Protein AF-A0A925LY12-F1 (afdb_monomer_lite)

Sequence (55 aa):
MTSATTELPVADVIVDEIPNNGVFNMAMDAALLQLAAERERSVVRIYRWSEPTVT

Radius of gyration: 15.11 Å; chains: 1; bounding box: 30×32×41 Å

pLDDT: mean 86.8, std 14.9, range [41.53, 97.69]

Secondary structure (DSSP, 8-state):
-------PPPEEEEE-SS-B-HHHHHHHHHHHHHHHHHHT-EEEEE--BSS----

Foldseek 3Di:
DDPPPPPDFDEAEAEDPDAEAPVVVVVVVVVCVVVCVVVVHHYHYHHHHPDDDDD

Structure (mmCIF, N/CA/C/O backbone):
data_AF-A0A925LY12-F1
#
_entry.id   AF-A0A925LY12-F1
#
loop_
_atom_site.group_PDB
_atom_site.id
_atom_site.type_symbol
_atom_site.label_atom_id
_atom_site.label_alt_id
_atom_site.label_comp_id
_atom_site.label_asym_id
_atom_site.label_entity_id
_atom_site.label_seq_id
_atom_site.pdbx_PDB_ins_code
_atom_site.Cartn_x
_atom_site.Cartn_y
_atom_site.Cartn_z
_atom_site.occupancy
_atom_site.B_iso_or_equiv
_atom_site.auth_seq_id
_atom_site.auth_comp_id
_atom_site.auth_asym_id
_atom_site.auth_atom_id
_atom_site.pdbx_PDB_model_num
ATOM 1 N N . MET A 1 1 ? -4.797 -25.331 29.792 1.00 41.53 1 MET A N 1
ATOM 2 C CA . MET A 1 1 ? -4.152 -24.240 29.036 1.00 41.53 1 MET A CA 1
ATOM 3 C C . MET A 1 1 ? -5.137 -23.767 27.986 1.00 41.53 1 MET A C 1
ATOM 5 O O . MET A 1 1 ? -5.330 -24.451 26.992 1.00 41.53 1 MET A O 1
ATOM 9 N N . THR A 1 2 ? -5.853 -22.683 28.261 1.00 43.34 2 THR A N 1
ATOM 10 C CA . THR A 1 2 ? -6.799 -22.068 27.325 1.00 43.34 2 THR A CA 1
ATOM 11 C C . THR A 1 2 ? -5.987 -21.254 26.325 1.00 43.34 2 THR A C 1
ATOM 13 O O . THR A 1 2 ? -5.333 -20.286 26.703 1.00 43.34 2 THR A O 1
ATOM 16 N N . SER A 1 3 ? -5.952 -21.699 25.069 1.00 52.22 3 SER A N 1
ATOM 17 C CA . SER A 1 3 ? -5.373 -20.923 23.975 1.00 52.22 3 SER A CA 1
ATOM 18 C C . SER A 1 3 ? -6.231 -19.671 23.812 1.00 52.22 3 SER A C 1
ATOM 20 O O . SER A 1 3 ? -7.401 -19.770 23.452 1.00 52.22 3 SER A O 1
ATOM 22 N N . ALA A 1 4 ? -5.687 -18.508 24.168 1.00 58.25 4 ALA A N 1
ATOM 23 C CA . ALA A 1 4 ? -6.304 -17.242 23.821 1.00 58.25 4 ALA A CA 1
ATOM 24 C C . ALA A 1 4 ? -6.169 -17.095 22.304 1.00 58.25 4 ALA A C 1
ATOM 26 O O . ALA A 1 4 ? -5.099 -16.769 21.793 1.00 58.25 4 ALA A O 1
ATOM 27 N N . THR A 1 5 ? -7.231 -17.413 21.571 1.00 57.72 5 THR A N 1
ATOM 28 C CA . THR A 1 5 ? -7.345 -17.010 20.175 1.00 57.72 5 THR A CA 1
ATOM 29 C C . THR A 1 5 ? -7.547 -15.501 20.201 1.00 57.72 5 THR A C 1
ATOM 31 O O . THR A 1 5 ? -8.661 -15.023 20.376 1.00 57.72 5 THR A O 1
ATOM 34 N N . THR A 1 6 ? -6.455 -14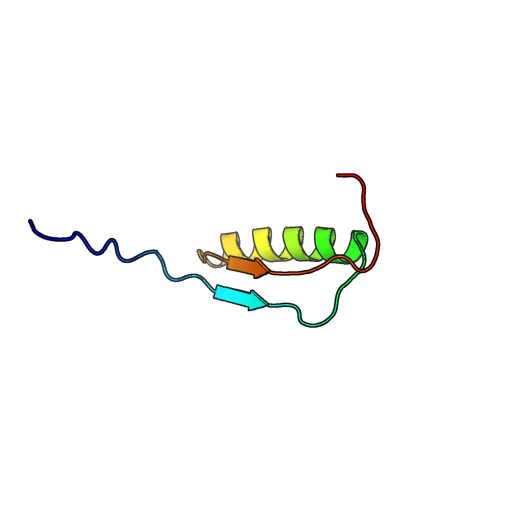.738 20.156 1.00 63.59 6 THR A N 1
ATOM 35 C CA . THR A 1 6 ? -6.539 -13.292 19.958 1.00 63.59 6 THR A CA 1
ATOM 36 C C . THR A 1 6 ? -7.132 -13.092 18.572 1.00 63.59 6 THR A C 1
ATOM 38 O O . THR A 1 6 ? -6.439 -13.283 17.574 1.00 63.59 6 THR A O 1
ATOM 41 N N . GLU A 1 7 ? -8.428 -12.793 18.500 1.00 67.81 7 GLU A N 1
ATOM 42 C CA . GLU A 1 7 ? -9.053 -12.354 17.258 1.00 67.81 7 GLU A CA 1
ATOM 43 C C . GLU A 1 7 ? -8.320 -11.086 16.816 1.00 67.81 7 GLU A C 1
ATOM 45 O O . GLU A 1 7 ? -8.366 -10.049 17.479 1.00 67.81 7 GLU A O 1
ATOM 50 N N . LEU A 1 8 ? -7.535 -11.208 15.747 1.00 66.94 8 LEU A N 1
ATOM 51 C CA . LEU A 1 8 ? -6.859 -10.066 15.154 1.00 66.94 8 LEU A CA 1
ATOM 52 C C . LEU A 1 8 ? -7.920 -9.130 14.550 1.00 66.94 8 LEU A C 1
ATOM 54 O O . LEU A 1 8 ? -8.943 -9.616 14.058 1.00 66.94 8 LEU A O 1
ATOM 58 N N . PRO A 1 9 ? -7.694 -7.804 14.562 1.00 70.38 9 PRO A N 1
ATOM 59 C CA . PRO A 1 9 ? -8.601 -6.873 13.910 1.00 70.38 9 PRO A CA 1
ATOM 60 C C . PRO A 1 9 ? -8.786 -7.246 12.436 1.00 70.38 9 PRO A C 1
ATOM 62 O O . PRO A 1 9 ? -7.846 -7.692 11.774 1.00 70.38 9 PRO A O 1
ATOM 65 N N . VAL A 1 10 ? -9.996 -7.035 11.915 1.00 82.38 10 VAL A N 1
ATOM 66 C CA . VAL A 1 10 ? -10.297 -7.264 10.498 1.00 82.38 10 VAL A CA 1
ATOM 67 C C . VAL A 1 10 ? -9.392 -6.369 9.648 1.00 82.38 10 VAL A C 1
ATOM 69 O O . VAL A 1 10 ? -9.395 -5.146 9.803 1.00 82.38 10 VAL A O 1
ATOM 72 N N . ALA A 1 11 ? -8.622 -6.987 8.753 1.00 90.00 11 ALA A N 1
ATOM 73 C CA . ALA A 1 11 ? -7.733 -6.301 7.828 1.00 90.00 11 ALA A CA 1
ATOM 74 C C . ALA A 1 11 ? -8.095 -6.643 6.383 1.00 9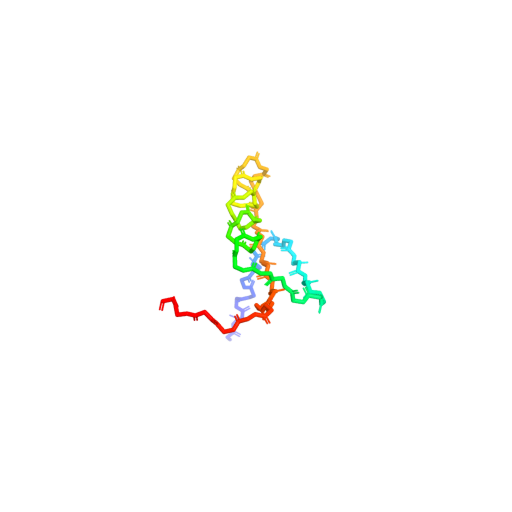0.00 11 ALA A C 1
ATOM 76 O O . ALA A 1 11 ? -8.365 -7.801 6.058 1.00 90.00 11 ALA A O 1
ATOM 77 N N . ASP A 1 12 ? -8.063 -5.638 5.513 1.00 92.81 12 ASP A N 1
ATOM 78 C CA . ASP A 1 12 ? -8.174 -5.853 4.076 1.00 92.81 12 ASP A CA 1
ATOM 79 C C . ASP A 1 12 ? -6.815 -6.272 3.525 1.00 92.81 12 ASP A C 1
ATOM 81 O O . ASP A 1 12 ? -5.811 -5.589 3.735 1.00 92.81 12 ASP A O 1
ATOM 85 N N . VAL A 1 13 ? -6.785 -7.396 2.812 1.00 94.25 13 VAL A N 1
ATOM 86 C CA . VAL A 1 13 ? -5.566 -7.913 2.186 1.00 94.25 13 VAL A CA 1
ATOM 87 C C . VAL A 1 13 ? -5.640 -7.685 0.684 1.00 94.25 13 VAL A C 1
ATOM 89 O O . VAL A 1 13 ? -6.543 -8.188 0.016 1.00 94.25 13 VAL A O 1
ATOM 92 N N . ILE A 1 14 ? -4.674 -6.934 0.159 1.00 95.50 14 ILE A N 1
ATOM 93 C CA . ILE A 1 14 ? -4.532 -6.622 -1.264 1.00 95.50 14 ILE A CA 1
ATOM 94 C C . ILE A 1 14 ? -3.263 -7.306 -1.770 1.00 95.50 14 ILE A C 1
ATOM 96 O O . ILE A 1 14 ? -2.185 -7.122 -1.201 1.00 95.50 14 ILE A O 1
ATOM 100 N N . VAL A 1 15 ? -3.383 -8.087 -2.842 1.00 96.38 15 VAL A N 1
ATOM 101 C CA . VAL A 1 15 ? -2.248 -8.746 -3.497 1.00 96.38 15 VAL A CA 1
ATOM 102 C C . VAL A 1 15 ? -2.152 -8.237 -4.925 1.00 96.38 15 VAL A C 1
ATOM 104 O O . VAL A 1 15 ? -3.044 -8.485 -5.734 1.00 96.38 15 VAL A O 1
ATOM 107 N N . ASP A 1 16 ? -1.057 -7.550 -5.234 1.00 96.19 16 ASP A N 1
ATOM 108 C CA . ASP A 1 16 ? -0.793 -7.083 -6.591 1.00 96.19 16 ASP A CA 1
ATOM 109 C C . ASP A 1 16 ? -0.084 -8.184 -7.383 1.00 96.19 16 ASP A C 1
ATOM 111 O O . ASP A 1 16 ? 1.074 -8.525 -7.125 1.00 96.19 16 ASP A O 1
ATOM 115 N N . GLU A 1 17 ? -0.777 -8.746 -8.373 1.00 94.81 17 GLU A N 1
ATOM 116 C CA . GLU A 1 17 ? -0.222 -9.812 -9.216 1.00 94.81 17 GLU A CA 1
ATOM 117 C C . GLU A 1 17 ? 0.915 -9.300 -10.116 1.00 94.81 17 GLU A C 1
ATOM 119 O O . GLU A 1 17 ? 1.938 -9.975 -10.312 1.00 94.81 17 GLU A O 1
ATOM 124 N N . ILE A 1 18 ? 0.745 -8.080 -10.634 1.00 95.19 18 ILE A N 1
ATOM 125 C CA . ILE A 1 18 ? 1.659 -7.442 -11.579 1.00 95.19 18 ILE A CA 1
ATOM 126 C C . ILE A 1 18 ? 2.612 -6.515 -10.814 1.00 95.19 18 ILE A C 1
ATOM 128 O O . ILE A 1 18 ? 2.152 -5.635 -10.082 1.00 95.19 18 ILE A O 1
ATOM 132 N N . PRO A 1 19 ? 3.938 -6.678 -10.975 1.00 94.50 19 PRO A N 1
ATOM 133 C CA . PRO A 1 19 ? 4.898 -5.784 -10.350 1.00 94.50 19 PRO A CA 1
ATOM 134 C C . PRO A 1 19 ? 4.825 -4.384 -10.966 1.00 94.50 19 PRO A C 1
ATOM 136 O O . PRO A 1 19 ? 4.703 -4.233 -12.180 1.00 94.50 19 PRO A O 1
ATOM 139 N N . ASN A 1 20 ? 4.962 -3.363 -10.124 1.00 94.69 20 ASN A N 1
ATOM 140 C CA . ASN A 1 20 ? 4.937 -1.958 -10.533 1.00 94.69 20 ASN A CA 1
ATOM 141 C C . ASN A 1 20 ? 6.242 -1.244 -10.164 1.00 94.69 20 ASN A C 1
ATOM 143 O O . ASN A 1 20 ? 7.021 -1.730 -9.338 1.00 94.69 20 ASN A O 1
ATOM 147 N N . ASN A 1 21 ? 6.472 -0.079 -10.775 1.00 93.62 21 ASN A N 1
ATOM 148 C CA . ASN A 1 21 ? 7.651 0.736 -10.494 1.00 93.62 21 ASN A CA 1
ATOM 149 C C . ASN A 1 21 ? 7.592 1.373 -9.092 1.00 93.62 21 ASN A C 1
ATOM 151 O O . ASN A 1 21 ? 6.533 1.461 -8.465 1.00 93.62 21 ASN A O 1
ATOM 155 N N . GLY A 1 22 ? 8.747 1.835 -8.607 1.00 92.06 22 GLY A N 1
ATOM 156 C CA . GLY A 1 22 ? 8.871 2.408 -7.266 1.00 92.06 22 GLY A CA 1
ATOM 157 C C . GLY A 1 22 ? 7.978 3.625 -7.027 1.00 92.06 22 GLY A C 1
ATOM 158 O O . GLY A 1 22 ? 7.329 3.709 -5.989 1.00 92.06 22 GLY A O 1
ATOM 159 N N . VAL A 1 23 ? 7.877 4.528 -8.009 1.00 93.19 23 VAL A N 1
ATOM 160 C CA . VAL A 1 23 ? 7.042 5.739 -7.909 1.00 93.19 23 VAL A CA 1
ATOM 161 C C . VAL A 1 23 ? 5.577 5.372 -7.683 1.00 93.19 23 VAL A C 1
ATOM 163 O O . VAL A 1 23 ? 4.930 5.925 -6.796 1.00 93.19 23 VAL A O 1
ATOM 166 N N . PHE A 1 24 ? 5.066 4.407 -8.446 1.00 94.50 24 PHE A N 1
ATOM 167 C CA . PHE A 1 24 ? 3.708 3.906 -8.287 1.00 94.50 24 PHE A CA 1
ATOM 168 C C . PHE A 1 24 ? 3.510 3.254 -6.919 1.00 94.50 24 PHE A C 1
ATOM 170 O O . PHE A 1 24 ? 2.540 3.566 -6.232 1.00 94.50 24 PHE A O 1
ATOM 177 N N . ASN A 1 25 ? 4.429 2.377 -6.502 1.00 94.56 25 ASN A N 1
ATOM 178 C CA . ASN A 1 25 ? 4.308 1.673 -5.228 1.00 94.56 25 ASN A CA 1
ATOM 179 C C . ASN A 1 25 ? 4.269 2.641 -4.044 1.00 94.56 25 ASN A C 1
ATOM 181 O O . ASN A 1 25 ? 3.378 2.521 -3.208 1.00 94.56 25 ASN A O 1
ATOM 185 N N . MET A 1 26 ? 5.157 3.639 -4.028 1.00 93.75 26 MET A N 1
ATOM 186 C CA . MET A 1 26 ? 5.188 4.667 -2.987 1.00 93.75 26 MET A CA 1
ATOM 187 C C . MET A 1 26 ? 3.921 5.529 -2.979 1.00 93.75 26 MET A C 1
ATOM 189 O O . MET A 1 26 ? 3.377 5.811 -1.912 1.00 93.75 26 MET A O 1
ATOM 193 N N . ALA A 1 27 ? 3.431 5.938 -4.154 1.00 96.62 27 ALA A N 1
ATOM 194 C CA . ALA A 1 27 ? 2.204 6.726 -4.258 1.00 96.62 27 ALA A CA 1
ATOM 195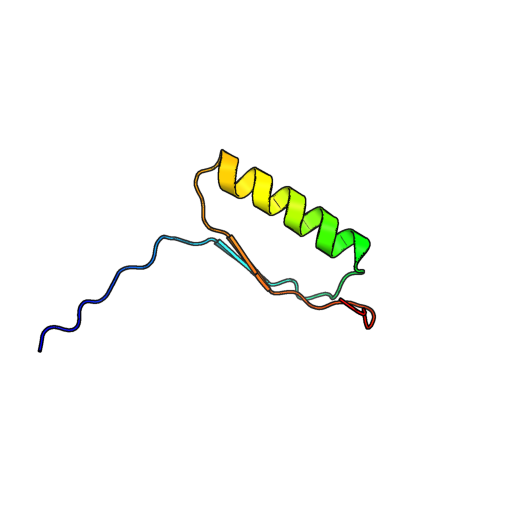 C C . ALA A 1 27 ? 0.976 5.936 -3.775 1.00 96.62 27 ALA A C 1
ATOM 197 O O . ALA A 1 27 ? 0.133 6.477 -3.059 1.00 96.62 27 ALA A O 1
ATOM 198 N N . MET A 1 28 ? 0.894 4.652 -4.131 1.00 96.50 28 MET A N 1
ATOM 199 C CA . MET A 1 28 ? -0.184 3.764 -3.700 1.00 96.50 28 MET A CA 1
ATOM 200 C C . MET A 1 28 ? -0.145 3.516 -2.189 1.00 96.50 28 MET A C 1
ATOM 202 O O . MET A 1 28 ? -1.186 3.585 -1.541 1.00 96.50 28 MET A O 1
ATOM 206 N N . ASP A 1 29 ? 1.036 3.291 -1.608 1.00 95.69 29 ASP A N 1
ATOM 207 C CA . ASP A 1 29 ? 1.180 3.095 -0.162 1.00 95.69 29 ASP A CA 1
ATOM 208 C C . ASP A 1 29 ? 0.751 4.347 0.620 1.00 95.69 29 ASP A C 1
ATOM 210 O O . ASP A 1 29 ? 0.019 4.237 1.603 1.00 95.69 29 ASP A O 1
ATOM 214 N N . ALA A 1 30 ? 1.120 5.545 0.151 1.00 97.69 30 ALA A N 1
ATOM 215 C CA . ALA A 1 30 ? 0.673 6.800 0.757 1.00 97.69 30 ALA A CA 1
ATOM 216 C C . ALA A 1 30 ? -0.854 6.983 0.668 1.00 97.69 30 ALA A C 1
ATOM 218 O O . ALA A 1 30 ? -1.492 7.365 1.652 1.00 97.69 30 ALA A O 1
ATOM 219 N N . ALA A 1 31 ? -1.450 6.671 -0.488 1.00 97.25 31 ALA A N 1
ATOM 220 C CA . ALA A 1 31 ? -2.895 6.759 -0.686 1.00 97.25 31 ALA A CA 1
ATOM 221 C C . ALA A 1 31 ? -3.660 5.760 0.199 1.00 97.25 31 ALA A C 1
ATOM 223 O O . ALA A 1 31 ? -4.661 6.120 0.820 1.00 97.25 31 ALA A O 1
ATOM 224 N N . LEU A 1 32 ? -3.178 4.517 0.294 1.00 96.62 32 LEU A N 1
ATOM 225 C CA . LEU A 1 32 ? -3.781 3.490 1.143 1.00 96.62 32 LEU A CA 1
ATOM 226 C C . LEU A 1 32 ? -3.639 3.821 2.624 1.00 96.62 32 LEU A C 1
ATOM 228 O O . LEU A 1 32 ? -4.591 3.605 3.367 1.00 96.62 32 LEU A O 1
ATOM 232 N N . LEU A 1 33 ? -2.504 4.381 3.048 1.00 96.44 33 LEU A N 1
ATOM 233 C CA . LEU A 1 33 ? -2.313 4.830 4.425 1.00 96.44 33 LEU A CA 1
ATOM 234 C C . LEU A 1 33 ? -3.345 5.897 4.810 1.00 96.44 33 LEU A C 1
ATOM 236 O O . LEU A 1 33 ? -3.976 5.790 5.861 1.00 96.44 33 LEU A O 1
ATOM 240 N N . GLN A 1 34 ? -3.551 6.894 3.946 1.00 97.50 34 GLN A N 1
ATOM 241 C CA . GLN A 1 34 ? -4.560 7.927 4.174 1.00 97.50 34 GLN A CA 1
ATOM 242 C C . GLN A 1 34 ? -5.975 7.330 4.214 1.00 97.50 34 GLN A C 1
ATOM 244 O O . GLN A 1 34 ? -6.728 7.583 5.154 1.00 97.50 34 GLN A O 1
ATOM 249 N N . LEU A 1 35 ? -6.327 6.493 3.235 1.00 94.62 35 LEU A N 1
ATOM 250 C CA . LEU A 1 35 ? -7.658 5.890 3.140 1.00 94.62 35 LEU A CA 1
ATOM 251 C C . LEU A 1 35 ? -7.973 4.965 4.326 1.00 94.62 35 LEU A C 1
ATOM 253 O O . LEU A 1 35 ? -9.101 4.943 4.818 1.00 94.62 35 LEU A O 1
ATOM 257 N N . ALA A 1 36 ? -6.985 4.190 4.771 1.00 94.19 36 ALA A N 1
ATOM 258 C CA . ALA A 1 36 ? -7.088 3.304 5.923 1.00 94.19 36 ALA A CA 1
ATOM 259 C C . ALA A 1 36 ? -7.375 4.094 7.206 1.00 94.19 36 ALA A C 1
ATOM 261 O O . ALA A 1 36 ? -8.263 3.713 7.970 1.00 94.19 36 ALA A O 1
ATOM 262 N N . ALA A 1 37 ? -6.685 5.224 7.398 1.00 93.81 37 ALA A N 1
ATOM 263 C CA . ALA A 1 37 ? -6.914 6.120 8.526 1.00 93.81 37 ALA A CA 1
ATOM 264 C C . ALA A 1 37 ? -8.319 6.742 8.492 1.00 93.81 37 ALA A C 1
ATOM 266 O O . ALA A 1 37 ? -9.017 6.720 9.500 1.00 93.81 37 ALA A O 1
ATOM 267 N N . GLU A 1 38 ? -8.764 7.233 7.332 1.00 95.69 38 GLU A N 1
ATOM 268 C CA . GLU A 1 38 ? -10.101 7.825 7.165 1.00 95.69 38 GLU A CA 1
ATOM 269 C C . GLU A 1 38 ? -11.238 6.824 7.412 1.00 95.69 38 GLU A C 1
ATOM 271 O O . GLU A 1 38 ? -12.322 7.206 7.849 1.00 95.69 38 GLU A O 1
ATOM 276 N N . ARG A 1 39 ? -11.011 5.541 7.110 1.00 92.25 39 ARG A N 1
ATOM 277 C CA . ARG A 1 39 ? -12.023 4.480 7.232 1.00 92.25 39 ARG A CA 1
ATOM 278 C C . ARG A 1 39 ? -11.905 3.653 8.507 1.00 92.25 39 ARG A C 1
ATOM 280 O O . ARG A 1 39 ? -12.692 2.725 8.666 1.00 92.25 39 ARG A O 1
ATOM 287 N N . GLU A 1 40 ? -10.930 3.949 9.363 1.00 91.62 40 GLU A N 1
ATOM 288 C CA . GLU A 1 40 ? -10.602 3.162 10.558 1.00 91.62 40 GLU A CA 1
ATOM 289 C C . GLU A 1 40 ? -10.393 1.666 10.241 1.00 91.62 40 GLU A C 1
ATOM 291 O O . GLU A 1 40 ? -10.848 0.776 10.961 1.00 91.62 40 GLU A O 1
ATOM 296 N N . ARG A 1 41 ? -9.709 1.370 9.126 1.00 91.25 41 ARG A N 1
ATOM 297 C CA . ARG A 1 41 ? -9.421 -0.005 8.682 1.00 91.25 41 ARG A CA 1
ATOM 298 C C . ARG A 1 41 ? -7.930 -0.293 8.693 1.00 91.25 41 ARG A C 1
ATOM 300 O O . ARG A 1 41 ? -7.111 0.581 8.438 1.00 91.25 41 ARG A O 1
ATOM 307 N N . SER A 1 42 ? -7.582 -1.553 8.935 1.00 92.75 42 SER A N 1
ATOM 308 C CA . SER A 1 42 ? -6.228 -2.054 8.696 1.00 92.75 42 SER A CA 1
ATOM 309 C C . SER A 1 42 ? -6.118 -2.566 7.262 1.00 92.75 42 SER A C 1
ATOM 311 O O . SER A 1 42 ? -7.011 -3.270 6.793 1.00 92.75 42 SER A O 1
ATOM 313 N N . VAL A 1 43 ? -5.027 -2.238 6.570 1.00 94.56 43 VAL A N 1
ATOM 314 C CA . VAL A 1 43 ? -4.760 -2.708 5.203 1.00 94.56 43 VAL A CA 1
ATOM 315 C C . VAL A 1 43 ? -3.380 -3.352 5.156 1.00 94.56 43 VAL A C 1
ATOM 317 O O . VAL A 1 43 ? -2.400 -2.772 5.618 1.00 94.56 43 VAL A O 1
ATOM 320 N N . VAL A 1 44 ? -3.305 -4.546 4.575 1.00 95.00 44 VAL A N 1
ATOM 321 C CA . VAL A 1 44 ? -2.054 -5.239 4.259 1.00 95.00 44 VAL A CA 1
ATOM 322 C C . VAL A 1 44 ? -1.952 -5.342 2.746 1.00 95.00 44 VAL A C 1
ATOM 324 O O . VAL A 1 44 ? -2.766 -6.008 2.109 1.00 95.00 44 VAL A O 1
ATOM 327 N N . ARG A 1 45 ? -0.941 -4.697 2.163 1.00 96.62 45 ARG A N 1
ATOM 328 C CA . ARG A 1 45 ? -0.657 -4.784 0.729 1.00 96.62 45 ARG A CA 1
ATOM 329 C C . ARG A 1 45 ? 0.609 -5.598 0.497 1.00 96.62 45 ARG A C 1
ATOM 331 O O . ARG A 1 45 ? 1.656 -5.298 1.064 1.00 96.62 45 ARG A O 1
ATOM 338 N N . ILE A 1 46 ? 0.514 -6.616 -0.351 1.00 96.69 46 ILE A N 1
ATOM 339 C CA . ILE A 1 46 ? 1.636 -7.460 -0.767 1.00 96.69 46 ILE A CA 1
ATOM 340 C C . ILE A 1 46 ? 1.886 -7.192 -2.246 1.00 96.69 46 ILE A C 1
ATOM 342 O O . ILE A 1 46 ? 1.012 -7.420 -3.080 1.00 96.69 46 ILE A O 1
ATOM 346 N N . TYR A 1 47 ? 3.081 -6.710 -2.574 1.00 95.62 47 TYR A N 1
ATOM 347 C CA . TYR A 1 47 ? 3.442 -6.348 -3.939 1.00 95.62 47 TYR A CA 1
ATOM 348 C C . TYR A 1 47 ? 4.919 -6.620 -4.223 1.00 95.62 47 TYR A C 1
ATOM 350 O O . TYR A 1 47 ? 5.719 -6.895 -3.326 1.00 95.62 47 TYR A O 1
ATOM 358 N N . ARG A 1 48 ? 5.278 -6.554 -5.506 1.00 94.06 48 ARG A N 1
ATOM 359 C CA . ARG A 1 48 ? 6.6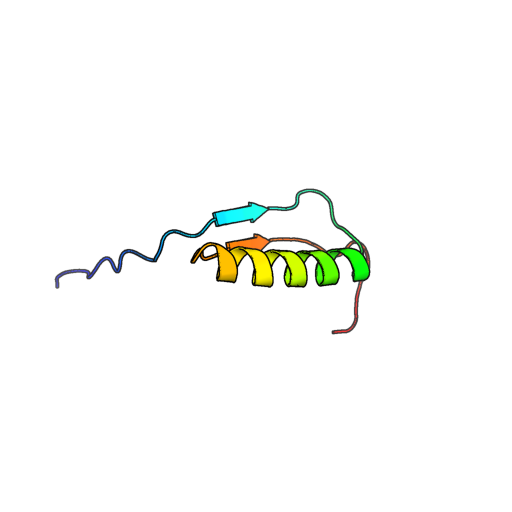55 -6.679 -5.991 1.00 94.06 48 ARG A CA 1
ATOM 360 C C . ARG A 1 48 ? 7.027 -5.456 -6.812 1.00 94.06 48 ARG A C 1
ATOM 362 O O . ARG A 1 48 ? 6.184 -4.848 -7.471 1.00 94.06 48 ARG A O 1
ATOM 369 N N . TRP A 1 49 ? 8.307 -5.126 -6.789 1.00 94.00 49 TRP A N 1
ATOM 370 C CA . TRP A 1 49 ? 8.860 -4.044 -7.587 1.00 94.00 49 TRP A CA 1
ATOM 371 C C . TRP A 1 49 ? 9.216 -4.571 -8.977 1.00 94.00 49 TRP A C 1
ATOM 373 O O . TRP A 1 49 ? 9.714 -5.691 -9.105 1.00 94.00 49 TRP A O 1
ATOM 383 N N . SER A 1 50 ? 8.945 -3.783 -10.017 1.00 94.25 50 SER A N 1
ATOM 384 C CA . SER A 1 50 ? 9.307 -4.134 -11.398 1.00 94.25 50 SER A CA 1
ATOM 385 C C . SER A 1 50 ? 10.810 -4.035 -11.654 1.00 94.25 50 SER A C 1
ATOM 387 O O . SER A 1 50 ? 11.317 -4.663 -12.579 1.00 94.25 50 SER A O 1
ATOM 389 N N . GLU A 1 51 ? 11.519 -3.263 -10.832 1.00 91.44 51 GLU A N 1
ATOM 390 C CA . G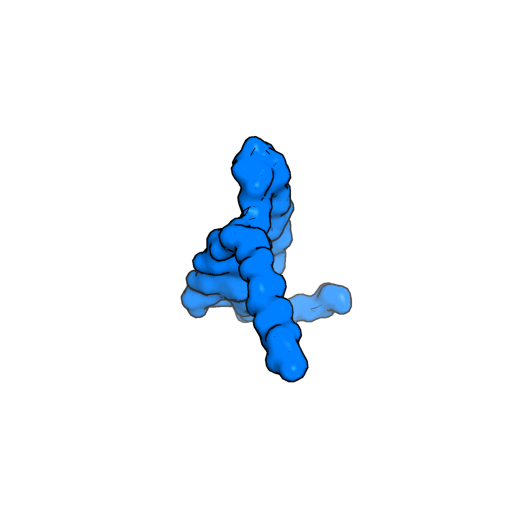LU A 1 51 ? 12.949 -2.999 -10.945 1.00 91.44 51 GLU A CA 1
ATOM 391 C C . GLU A 1 51 ? 13.607 -3.100 -9.559 1.00 91.44 51 GLU A C 1
ATOM 393 O O . GLU A 1 51 ? 12.989 -2.710 -8.558 1.00 91.44 51 GLU A O 1
ATOM 398 N N . PRO A 1 52 ? 14.852 -3.606 -9.464 1.00 87.38 52 PRO A N 1
ATOM 399 C CA . PRO A 1 52 ? 15.613 -3.561 -8.224 1.00 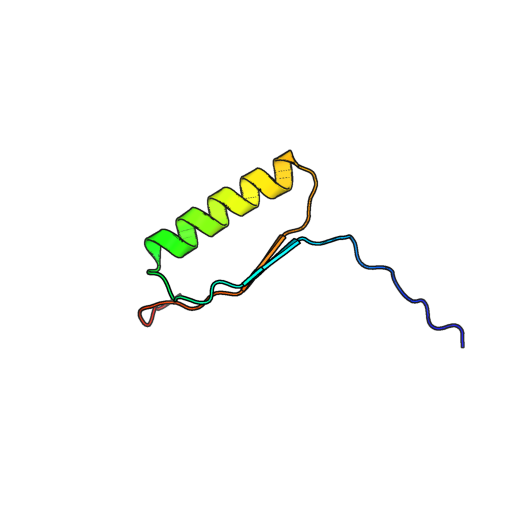87.38 52 PRO A CA 1
ATOM 400 C C . PRO A 1 52 ? 15.730 -2.121 -7.739 1.00 87.38 52 PRO A C 1
ATOM 402 O O . PRO A 1 52 ? 16.119 -1.236 -8.496 1.00 87.38 52 PRO A O 1
ATOM 405 N N . THR A 1 53 ? 15.416 -1.890 -6.472 1.00 74.31 53 THR A N 1
ATOM 406 C CA . THR A 1 53 ? 15.542 -0.563 -5.872 1.00 74.31 53 THR A CA 1
ATOM 407 C C . THR A 1 53 ? 16.409 -0.662 -4.632 1.00 74.31 53 THR A C 1
ATOM 409 O O . THR A 1 53 ? 16.285 -1.610 -3.859 1.00 74.31 53 THR A O 1
ATOM 412 N N . VAL A 1 54 ? 17.317 0.300 -4.469 1.00 70.62 54 VAL A N 1
ATOM 413 C CA . VAL A 1 54 ? 18.050 0.487 -3.217 1.00 70.62 54 VAL A CA 1
ATOM 414 C C . VAL A 1 54 ? 17.144 1.298 -2.299 1.00 70.62 54 VAL A C 1
ATOM 416 O O . VAL A 1 54 ? 16.903 2.475 -2.558 1.00 70.62 54 VAL A O 1
ATOM 419 N N . THR A 1 55 ? 16.603 0.641 -1.283 1.00 58.75 55 THR A N 1
ATOM 420 C CA . THR A 1 55 ? 15.933 1.277 -0.140 1.00 58.75 55 THR A CA 1
ATOM 421 C C . THR A 1 55 ? 16.914 1.494 0.992 1.00 58.75 55 THR A C 1
ATOM 423 O O . THR A 1 55 ? 17.671 0.534 1.269 1.00 58.75 55 THR A O 1
#